Protein AF-A0A7S1FB29-F1 (afdb_monomer)

Structure (mmCIF, N/CA/C/O backbone):
data_AF-A0A7S1FB29-F1
#
_entry.id   AF-A0A7S1FB29-F1
#
loop_
_atom_site.group_PDB
_atom_site.id
_atom_site.type_symbol
_atom_site.label_atom_id
_atom_site.label_alt_id
_atom_site.label_comp_id
_atom_site.label_asym_id
_atom_site.label_entity_id
_atom_site.label_seq_id
_atom_site.pdbx_PDB_ins_code
_atom_site.Cartn_x
_atom_site.Cartn_y
_atom_site.Cartn_z
_atom_site.occupancy
_atom_site.B_iso_or_equiv
_atom_site.auth_seq_id
_atom_site.auth_comp_id
_atom_site.auth_asym_id
_atom_site.auth_atom_id
_atom_site.pdbx_PDB_model_num
ATOM 1 N N . ILE A 1 1 ? -10.143 9.938 14.416 1.00 52.97 1 ILE A N 1
ATOM 2 C CA . ILE A 1 1 ? -10.461 9.360 13.088 1.00 52.97 1 ILE A CA 1
ATOM 3 C C . ILE A 1 1 ? -10.469 10.550 12.141 1.00 52.97 1 ILE A C 1
ATOM 5 O O . ILE A 1 1 ? -10.962 11.589 12.563 1.00 52.97 1 ILE A O 1
ATOM 9 N N . PHE A 1 2 ? -9.766 10.470 11.010 1.00 60.12 2 PHE A N 1
ATOM 10 C CA . PHE A 1 2 ? -9.472 11.622 10.148 1.00 60.12 2 PHE A CA 1
ATOM 11 C C . PHE A 1 2 ? -10.753 12.400 9.805 1.00 60.12 2 PHE A C 1
ATOM 13 O O . PHE A 1 2 ? -11.742 11.794 9.406 1.00 60.12 2 PHE A O 1
ATOM 20 N N . SER A 1 3 ? -10.748 13.719 10.012 1.00 68.19 3 SER A N 1
ATOM 21 C CA . SER A 1 3 ? -11.855 14.599 9.626 1.00 68.19 3 SER A CA 1
ATOM 22 C C . SER A 1 3 ? -11.519 15.181 8.260 1.00 68.19 3 SER A C 1
ATOM 24 O O . SER A 1 3 ? -10.719 16.111 8.173 1.00 68.19 3 SER A O 1
ATOM 26 N N . ILE A 1 4 ? -12.048 14.570 7.202 1.00 69.19 4 ILE A N 1
ATOM 27 C CA . ILE A 1 4 ? -11.841 15.010 5.819 1.00 69.19 4 ILE A CA 1
ATOM 28 C C . ILE A 1 4 ? -12.989 15.949 5.456 1.00 69.19 4 ILE A C 1
ATOM 30 O O . ILE A 1 4 ? -14.158 15.613 5.660 1.00 69.19 4 ILE A O 1
ATOM 34 N N . LYS A 1 5 ? -12.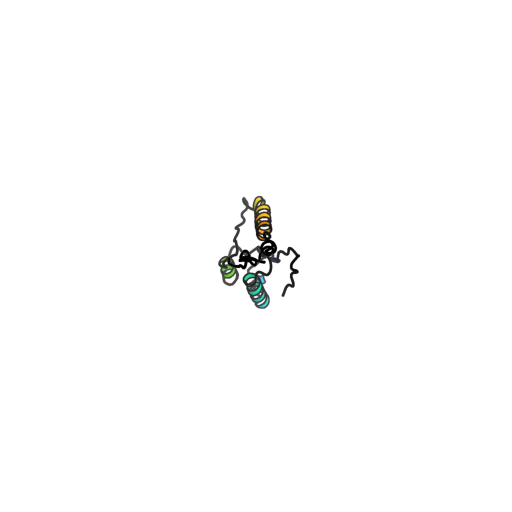663 17.146 4.963 1.00 75.38 5 LYS A N 1
ATOM 35 C CA . LYS A 1 5 ? -13.676 18.113 4.530 1.00 75.38 5 LYS A CA 1
ATOM 36 C C . LYS A 1 5 ? -14.271 17.696 3.177 1.00 75.38 5 LYS A C 1
ATOM 38 O O . LYS A 1 5 ? -13.555 17.105 2.374 1.00 75.38 5 LYS A O 1
ATOM 43 N N . PRO A 1 6 ? -15.535 18.054 2.881 1.00 63.88 6 PRO A N 1
ATOM 44 C CA . PRO A 1 6 ? -16.209 17.641 1.644 1.00 63.88 6 PRO A CA 1
ATOM 45 C C . PRO A 1 6 ? -15.495 18.085 0.361 1.00 63.88 6 PRO A C 1
ATOM 47 O O . PRO A 1 6 ? -15.539 17.377 -0.639 1.00 63.88 6 PRO A O 1
ATOM 50 N N . ASP A 1 7 ? -14.828 19.240 0.402 1.00 70.06 7 ASP A N 1
ATOM 51 C CA . ASP A 1 7 ? -14.163 19.842 -0.760 1.00 70.06 7 ASP A CA 1
ATOM 52 C C . ASP A 1 7 ? -12.659 19.522 -0.831 1.00 70.06 7 ASP A C 1
ATOM 54 O O . ASP A 1 7 ? -11.948 20.024 -1.704 1.00 70.06 7 ASP A O 1
ATOM 58 N N . GLU A 1 8 ? -12.142 18.712 0.097 1.00 77.75 8 GLU A N 1
ATOM 59 C CA . GLU A 1 8 ? -10.718 18.405 0.183 1.00 77.75 8 GLU A CA 1
ATOM 60 C C . GLU A 1 8 ? -10.407 17.080 -0.516 1.00 77.75 8 GLU A C 1
ATOM 62 O O . GLU A 1 8 ? -10.895 16.015 -0.138 1.00 77.75 8 GLU A O 1
ATOM 67 N N . ARG A 1 9 ? -9.554 17.136 -1.544 1.00 84.94 9 ARG A N 1
ATOM 68 C CA . ARG A 1 9 ? -9.026 15.932 -2.190 1.00 84.94 9 ARG A CA 1
ATOM 69 C C . ARG A 1 9 ? -7.878 15.387 -1.351 1.00 84.94 9 ARG A C 1
ATOM 71 O O . ARG A 1 9 ? -6.750 15.860 -1.450 1.00 84.94 9 ARG A O 1
ATOM 78 N N . VAL A 1 10 ? -8.186 14.402 -0.517 1.00 88.56 10 VAL A N 1
ATOM 79 C CA . VAL A 1 10 ? -7.217 13.731 0.356 1.00 88.56 10 VAL A CA 1
ATOM 80 C C . VAL A 1 10 ? -6.921 12.332 -0.184 1.00 88.56 10 VAL A C 1
ATOM 82 O O . VAL A 1 10 ? -7.825 11.637 -0.642 1.00 88.56 10 VAL A O 1
ATOM 85 N N . VAL A 1 11 ? -5.657 11.911 -0.102 1.00 90.19 11 VAL A N 1
ATOM 86 C CA . VAL A 1 11 ? -5.235 10.509 -0.249 1.00 90.19 11 VAL A CA 1
ATOM 87 C C . VAL A 1 11 ? -4.602 10.074 1.064 1.00 90.19 11 VAL A C 1
ATOM 89 O O . VAL A 1 11 ? -3.751 10.778 1.610 1.00 90.19 11 VAL A O 1
ATOM 92 N N . CYS A 1 12 ? -4.993 8.912 1.576 1.00 90.75 12 CYS A N 1
ATOM 93 C CA . CYS A 1 12 ? -4.298 8.290 2.694 1.00 90.75 12 CYS A CA 1
ATOM 94 C C . CYS A 1 12 ? -3.098 7.501 2.162 1.00 90.75 12 CYS A C 1
ATOM 96 O O . CYS A 1 12 ? -3.287 6.503 1.470 1.00 90.75 12 CYS A O 1
ATOM 98 N N . ILE A 1 13 ? -1.881 7.936 2.498 1.00 91.62 13 ILE A N 1
ATOM 99 C CA . ILE A 1 13 ? -0.643 7.232 2.143 1.00 91.62 13 ILE A CA 1
ATOM 100 C C . ILE A 1 13 ? -0.161 6.424 3.343 1.00 91.62 13 ILE A C 1
ATOM 102 O O . ILE A 1 13 ? -0.038 6.951 4.450 1.00 91.62 13 ILE A O 1
ATOM 106 N N . LEU A 1 14 ? 0.106 5.145 3.110 1.00 89.81 14 LEU A N 1
ATOM 107 C CA . LEU A 1 14 ? 0.627 4.210 4.098 1.00 89.81 14 LEU A CA 1
ATOM 108 C C . LEU A 1 14 ? 1.872 3.562 3.502 1.00 89.81 14 LEU A C 1
ATOM 110 O O . LEU A 1 14 ? 1.766 2.660 2.672 1.00 89.81 14 LEU A O 1
ATOM 114 N N . ASP A 1 15 ? 3.040 4.057 3.893 1.00 87.81 15 ASP A N 1
ATOM 115 C CA . ASP A 1 15 ? 4.292 3.443 3.473 1.00 87.81 15 ASP A CA 1
ATOM 116 C C . ASP A 1 15 ? 4.575 2.238 4.380 1.00 87.81 15 ASP A C 1
ATOM 118 O O . ASP A 1 15 ? 4.951 2.379 5.541 1.00 87.81 15 ASP A O 1
ATOM 122 N N . GLU A 1 16 ? 4.304 1.073 3.808 1.00 86.25 16 GLU A N 1
ATOM 123 C CA . GLU A 1 16 ? 4.547 -0.292 4.250 1.00 86.25 16 GLU A CA 1
ATOM 124 C C . GLU A 1 16 ? 3.542 -0.887 5.255 1.00 86.25 16 GLU A C 1
ATOM 126 O O . GLU A 1 16 ? 3.405 -0.500 6.415 1.00 86.25 16 GLU A O 1
ATOM 131 N N . ILE A 1 17 ? 2.855 -1.935 4.794 1.00 85.38 17 ILE A N 1
ATOM 132 C CA . ILE A 1 17 ? 2.181 -2.945 5.611 1.00 85.38 17 ILE A CA 1
ATOM 133 C C . ILE A 1 17 ? 3.100 -4.168 5.633 1.00 85.38 17 ILE A C 1
ATOM 135 O O . ILE A 1 17 ? 2.924 -5.132 4.880 1.00 85.38 17 ILE A O 1
ATOM 139 N N . GLY A 1 18 ? 4.115 -4.096 6.485 1.00 81.94 18 GLY A N 1
ATOM 140 C CA . GLY A 1 18 ? 5.173 -5.083 6.595 1.00 81.94 18 GLY A CA 1
ATOM 141 C C . GLY A 1 18 ? 5.097 -5.867 7.896 1.00 81.94 18 GLY A C 1
ATOM 142 O O . GLY A 1 18 ? 4.300 -5.605 8.795 1.00 81.94 18 GLY A O 1
ATOM 143 N N . LYS A 1 19 ? 5.948 -6.889 8.016 1.00 72.69 19 LYS A N 1
ATOM 144 C CA . LYS A 1 19 ? 5.998 -7.766 9.198 1.00 72.69 19 LYS A CA 1
ATOM 145 C C . LYS A 1 19 ? 6.289 -6.990 10.491 1.00 72.69 19 LYS A C 1
ATOM 147 O O . LYS A 1 19 ? 5.896 -7.451 11.560 1.00 72.69 19 LYS A O 1
ATOM 152 N N . MET A 1 20 ? 6.982 -5.854 10.401 1.00 63.59 20 MET A N 1
ATOM 153 C CA . MET A 1 20 ? 7.445 -5.097 11.565 1.00 63.59 20 MET A CA 1
ATOM 154 C C . MET A 1 20 ? 6.344 -4.232 12.184 1.00 63.59 20 MET A C 1
ATOM 156 O O . MET A 1 20 ? 6.262 -4.110 13.404 1.00 63.59 20 MET A O 1
ATOM 160 N N . GLU A 1 21 ? 5.427 -3.716 11.377 1.00 64.44 21 GLU A N 1
ATOM 161 C CA . GLU A 1 21 ? 4.300 -2.911 11.841 1.00 64.44 21 GLU A CA 1
ATOM 162 C C . GLU A 1 21 ? 3.214 -3.795 12.490 1.00 64.44 21 GLU A C 1
ATOM 164 O O . GLU A 1 21 ? 2.450 -3.341 13.348 1.00 64.44 21 GLU A O 1
ATOM 169 N N . LEU A 1 22 ? 3.187 -5.096 12.158 1.00 70.62 22 LEU A N 1
ATOM 170 C CA . LEU A 1 22 ? 2.239 -6.070 12.720 1.00 70.62 22 LEU A CA 1
ATOM 171 C C . LEU A 1 22 ? 2.502 -6.456 14.179 1.00 70.62 22 LEU A C 1
ATOM 173 O O . LEU A 1 22 ? 1.631 -7.074 14.793 1.00 70.62 22 LEU A O 1
ATOM 177 N N . PHE A 1 23 ? 3.651 -6.095 14.758 1.00 75.88 23 PHE A N 1
ATOM 178 C CA . PHE A 1 23 ? 3.909 -6.323 16.186 1.00 75.88 23 PHE A CA 1
ATOM 179 C C . PHE A 1 23 ? 3.087 -5.392 17.092 1.00 75.88 23 PHE A C 1
ATOM 181 O O . PHE A 1 23 ? 2.980 -5.632 18.294 1.00 75.88 23 PHE A O 1
ATOM 188 N N . SER A 1 24 ? 2.455 -4.358 16.527 1.00 86.69 24 SER A N 1
ATOM 189 C CA . SER A 1 24 ? 1.535 -3.477 17.243 1.00 86.69 24 SER A CA 1
ATOM 190 C C . SER A 1 24 ? 0.079 -3.845 16.955 1.00 86.69 24 SER A C 1
ATOM 192 O O . SER A 1 24 ? -0.484 -3.493 15.918 1.00 86.69 24 SER A O 1
ATOM 194 N N . HIS A 1 25 ? -0.588 -4.492 17.915 1.00 86.94 25 HIS A N 1
ATOM 195 C CA . HIS A 1 25 ? -2.025 -4.787 17.816 1.00 86.94 25 HIS A CA 1
ATOM 196 C C . HIS A 1 25 ? -2.878 -3.529 17.593 1.00 86.94 25 HIS A C 1
ATOM 198 O O . HIS A 1 25 ? -3.867 -3.568 16.859 1.00 86.94 25 HIS A O 1
ATOM 204 N N . ALA A 1 26 ? -2.485 -2.402 18.194 1.00 88.25 26 ALA A N 1
ATOM 205 C CA . ALA A 1 26 ? -3.171 -1.128 18.015 1.00 88.25 26 ALA A CA 1
ATOM 206 C C . ALA A 1 26 ? -3.061 -0.618 16.568 1.00 88.25 26 ALA A C 1
ATOM 208 O O . ALA A 1 26 ? -4.058 -0.156 16.010 1.00 88.25 26 ALA A O 1
ATOM 209 N N . PHE A 1 27 ? -1.881 -0.749 15.950 1.00 87.44 27 PHE A N 1
ATOM 210 C CA . PHE A 1 27 ? -1.676 -0.410 14.542 1.00 87.44 27 PHE A CA 1
ATOM 211 C C . PHE A 1 27 ? -2.547 -1.284 13.638 1.00 87.44 27 PHE A C 1
ATOM 213 O O . PHE A 1 27 ? -3.313 -0.762 12.833 1.00 87.44 27 PHE A O 1
ATOM 220 N N . VAL A 1 28 ? -2.514 -2.606 13.830 1.00 89.12 28 VAL A N 1
ATOM 221 C CA . VAL A 1 28 ? -3.294 -3.541 13.006 1.00 89.12 28 VAL A CA 1
ATOM 222 C C . VAL A 1 28 ? -4.797 -3.248 13.087 1.00 89.12 28 VAL A C 1
ATOM 224 O O . VAL A 1 28 ? -5.477 -3.221 12.062 1.00 89.12 28 VAL A O 1
ATOM 227 N N . ASN A 1 29 ? -5.329 -2.976 14.282 1.00 90.56 29 ASN A N 1
ATOM 228 C CA . ASN A 1 29 ? -6.748 -2.645 14.446 1.00 90.56 29 ASN A CA 1
ATOM 229 C C . ASN A 1 29 ? -7.121 -1.333 13.739 1.00 90.56 29 ASN A C 1
ATOM 231 O O . ASN A 1 29 ? -8.103 -1.297 13.000 1.00 90.56 29 ASN A O 1
ATOM 235 N N . LYS A 1 30 ? -6.297 -0.289 13.882 1.00 90.19 30 LYS A N 1
ATOM 236 C CA . LYS A 1 30 ? -6.466 0.989 13.171 1.00 90.19 30 LYS A CA 1
ATOM 237 C C . LYS A 1 30 ? -6.430 0.822 11.654 1.00 90.19 30 LYS A C 1
ATOM 239 O O . LYS A 1 30 ? -7.252 1.408 10.956 1.00 90.19 30 LYS A O 1
ATOM 244 N N . MET A 1 31 ? -5.507 0.011 11.146 1.00 90.00 31 MET A N 1
ATOM 245 C CA . MET A 1 31 ? -5.381 -0.265 9.716 1.00 90.00 31 MET A CA 1
ATOM 246 C C . MET A 1 31 ? -6.590 -1.029 9.181 1.00 90.00 31 MET A C 1
ATOM 248 O O . MET A 1 31 ? -7.110 -0.677 8.127 1.00 90.00 31 MET A O 1
ATOM 252 N N . ARG A 1 32 ? -7.104 -2.016 9.928 1.00 90.88 32 ARG A N 1
ATOM 253 C CA . ARG A 1 32 ? -8.361 -2.698 9.578 1.00 90.88 32 ARG A CA 1
ATOM 254 C C . ARG A 1 32 ? -9.532 -1.731 9.495 1.00 90.88 32 ARG A C 1
ATOM 256 O O . ARG A 1 32 ? -10.311 -1.812 8.551 1.00 90.88 32 ARG A O 1
ATOM 263 N N . GLU A 1 33 ? -9.673 -0.834 10.466 1.00 91.25 33 GLU A N 1
ATOM 264 C CA . GLU A 1 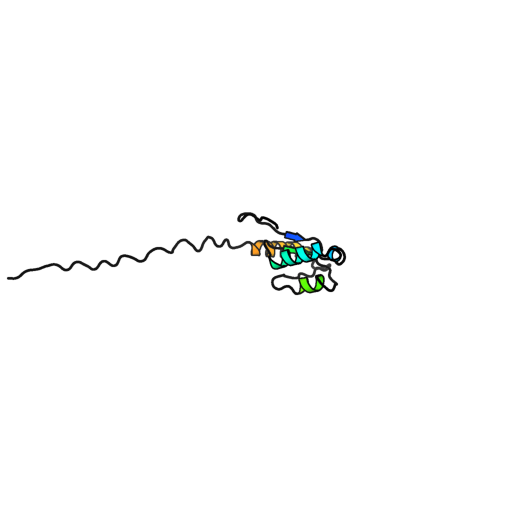33 ? -10.729 0.183 10.449 1.00 91.25 33 GLU A CA 1
ATOM 265 C C . GLU A 1 33 ? -10.587 1.118 9.243 1.00 91.25 33 GLU A C 1
ATOM 267 O O . GLU A 1 33 ? -11.572 1.372 8.549 1.00 91.25 33 GLU A O 1
ATOM 272 N N . LEU A 1 34 ? -9.371 1.583 8.947 1.00 90.25 34 LEU A N 1
ATOM 273 C CA . LEU A 1 34 ? -9.091 2.465 7.812 1.00 90.25 34 LEU A CA 1
ATOM 274 C C . LEU A 1 34 ? -9.393 1.787 6.466 1.00 90.25 34 LEU A C 1
ATOM 276 O O . LEU A 1 34 ? -10.142 2.337 5.662 1.00 90.25 34 LEU A O 1
ATOM 280 N N . LEU A 1 35 ? -8.878 0.572 6.246 1.00 90.50 35 LEU A N 1
ATOM 281 C CA . LEU A 1 35 ? -9.070 -0.186 5.003 1.00 90.50 35 LEU A CA 1
ATOM 282 C C . LEU A 1 35 ? -10.529 -0.602 4.771 1.00 90.50 35 LEU A C 1
ATOM 284 O O . LEU A 1 35 ? -10.936 -0.781 3.622 1.00 90.50 35 LEU A O 1
ATOM 288 N N . LYS A 1 36 ? -11.317 -0.758 5.845 1.00 89.94 36 LYS A N 1
ATOM 289 C CA . LYS A 1 36 ? -12.760 -1.037 5.768 1.00 89.94 36 LYS A CA 1
ATOM 290 C C . LYS A 1 36 ? -13.591 0.220 5.532 1.00 89.94 36 LYS A C 1
ATOM 292 O O . LYS A 1 36 ? -14.502 0.187 4.717 1.00 89.94 36 LYS A O 1
ATOM 297 N N . SER A 1 37 ? -13.307 1.301 6.259 1.00 89.62 37 SER A N 1
ATOM 298 C CA . SER A 1 37 ? -14.108 2.532 6.199 1.00 89.62 37 SER A CA 1
ATOM 299 C C . SER A 1 37 ? -13.823 3.385 4.966 1.00 89.62 37 SER A C 1
ATOM 301 O O . SER A 1 37 ? -14.722 4.097 4.533 1.00 89.62 37 SER A O 1
ATOM 303 N N . ARG A 1 38 ? -12.604 3.307 4.404 1.00 87.56 38 ARG A N 1
ATOM 304 C CA . ARG A 1 38 ? -12.169 4.001 3.173 1.00 87.56 38 ARG A CA 1
ATOM 305 C C . ARG A 1 38 ? -12.677 5.448 3.096 1.00 87.56 38 ARG A C 1
ATOM 307 O O . ARG A 1 38 ? -13.358 5.810 2.140 1.00 87.56 38 ARG A O 1
ATOM 314 N N . PRO A 1 39 ? -12.365 6.291 4.099 1.00 86.25 39 PRO A N 1
ATOM 315 C CA . PRO A 1 39 ? -12.885 7.657 4.157 1.00 86.25 39 PRO A CA 1
ATOM 316 C C . PRO A 1 39 ? -12.297 8.566 3.058 1.00 86.25 39 PRO A C 1
ATOM 318 O O . PRO A 1 39 ? -12.814 9.650 2.814 1.00 86.25 39 PRO A O 1
ATOM 321 N N . ALA A 1 40 ? -11.221 8.117 2.407 1.00 88.00 40 ALA A N 1
ATOM 322 C CA . ALA A 1 40 ? -10.596 8.665 1.210 1.00 88.00 40 ALA A CA 1
ATOM 323 C C . ALA A 1 40 ? -9.928 7.512 0.433 1.00 88.00 40 ALA A C 1
ATOM 325 O O . ALA A 1 40 ? -9.747 6.430 1.009 1.00 88.00 40 ALA A O 1
ATOM 326 N N . PRO A 1 41 ? -9.518 7.720 -0.833 1.00 90.62 41 PRO A N 1
ATOM 327 C CA . PRO A 1 41 ? -8.644 6.785 -1.533 1.00 90.62 41 PRO A CA 1
ATOM 328 C C . PRO A 1 41 ? -7.381 6.476 -0.724 1.00 90.62 41 PRO A C 1
ATOM 330 O O . PRO A 1 41 ? -6.785 7.362 -0.104 1.00 90.62 41 PRO A O 1
ATOM 333 N N . ILE A 1 42 ? -6.984 5.205 -0.727 1.00 91.88 42 ILE A N 1
ATOM 334 C CA . ILE A 1 42 ? -5.843 4.699 0.036 1.00 91.88 42 ILE A CA 1
ATOM 335 C C . ILE A 1 42 ? -4.781 4.230 -0.950 1.00 91.88 42 ILE A C 1
ATOM 337 O O . ILE A 1 42 ? -5.063 3.397 -1.809 1.00 91.88 42 ILE A O 1
ATOM 341 N N . LEU A 1 43 ? -3.560 4.729 -0.785 1.00 94.25 43 LEU A N 1
ATOM 342 C CA . LEU A 1 43 ? -2.367 4.205 -1.434 1.00 94.25 43 LEU A CA 1
ATOM 343 C C . LEU A 1 43 ? -1.476 3.589 -0.357 1.00 94.25 43 LEU A C 1
ATOM 345 O O . LEU A 1 43 ? -1.087 4.269 0.593 1.00 94.25 43 LEU A O 1
ATOM 349 N N . CYS A 1 44 ? -1.159 2.305 -0.495 1.00 93.94 44 CYS A N 1
ATOM 350 C CA . CYS A 1 44 ? -0.299 1.617 0.456 1.00 93.94 44 CYS A CA 1
ATOM 351 C C . CYS A 1 44 ? 0.678 0.669 -0.229 1.00 93.94 44 CYS A C 1
ATOM 353 O O . CYS A 1 44 ? 0.330 0.032 -1.223 1.00 93.94 44 CYS A O 1
ATOM 355 N N . THR A 1 45 ? 1.880 0.558 0.329 1.00 94.12 45 THR A N 1
ATOM 356 C CA . THR A 1 45 ? 2.821 -0.523 0.021 1.00 94.12 45 THR A CA 1
ATOM 357 C C . THR A 1 45 ? 2.589 -1.673 0.998 1.00 94.12 45 THR A C 1
ATOM 359 O O . THR A 1 45 ? 2.148 -1.483 2.132 1.00 94.12 45 THR A O 1
ATOM 362 N N . ILE A 1 46 ? 2.785 -2.903 0.536 1.00 93.88 46 ILE A N 1
ATOM 363 C CA . ILE A 1 46 ? 2.543 -4.108 1.327 1.00 93.88 46 ILE A CA 1
ATOM 364 C C . ILE A 1 46 ? 3.606 -5.142 1.004 1.00 93.88 46 ILE A C 1
ATOM 366 O O . ILE A 1 46 ? 3.916 -5.377 -0.167 1.00 93.88 46 ILE A O 1
ATOM 370 N N . ALA A 1 47 ? 4.114 -5.812 2.037 1.00 92.56 47 ALA A N 1
ATOM 371 C CA . ALA A 1 47 ? 5.129 -6.836 1.866 1.00 92.56 47 ALA A CA 1
ATOM 372 C C . ALA A 1 47 ? 4.701 -7.893 0.832 1.00 92.56 47 ALA A C 1
ATOM 374 O O . ALA A 1 47 ? 3.578 -8.419 0.852 1.00 92.56 47 ALA A O 1
ATOM 375 N N . LEU A 1 48 ? 5.626 -8.260 -0.060 1.00 90.88 48 LEU A N 1
ATOM 376 C CA . LEU A 1 48 ? 5.389 -9.280 -1.087 1.00 90.88 48 LEU A CA 1
ATOM 377 C C . LEU A 1 48 ? 4.998 -10.629 -0.460 1.00 90.88 48 LEU A C 1
ATOM 379 O O . LEU A 1 48 ? 4.064 -11.287 -0.917 1.00 90.88 48 LEU A O 1
ATOM 383 N N . HIS A 1 49 ? 5.626 -10.982 0.660 1.00 88.81 49 HIS A N 1
ATOM 384 C CA . HIS A 1 49 ? 5.378 -12.222 1.389 1.00 88.81 49 HIS A CA 1
ATOM 385 C C . HIS A 1 49 ? 4.898 -11.939 2.813 1.00 88.81 49 HIS A C 1
ATOM 387 O O . HIS A 1 49 ? 5.388 -11.030 3.480 1.00 88.81 49 HIS A O 1
ATOM 393 N N . GLY A 1 50 ? 3.976 -12.763 3.312 1.00 86.62 50 GLY A N 1
ATOM 394 C CA . GLY A 1 50 ? 3.502 -12.682 4.691 1.00 86.62 50 GLY A CA 1
ATOM 395 C C . GLY A 1 50 ? 2.142 -13.341 4.895 1.00 86.62 50 GLY A C 1
ATOM 396 O O . GLY A 1 50 ? 1.328 -13.415 3.978 1.00 86.62 50 GLY A O 1
ATOM 397 N N . GLY A 1 51 ? 1.903 -13.831 6.111 1.00 88.06 51 GLY A N 1
ATOM 398 C CA . GLY A 1 51 ? 0.604 -14.344 6.553 1.00 88.06 51 GLY A CA 1
ATOM 399 C C . GLY A 1 51 ? -0.207 -13.296 7.321 1.00 88.06 51 GLY A C 1
ATOM 400 O O . GLY A 1 51 ? 0.116 -12.108 7.318 1.00 88.06 51 GLY A O 1
ATOM 401 N N . GLY A 1 52 ? -1.257 -13.742 8.016 1.00 89.69 52 GLY A N 1
ATOM 402 C CA . GLY A 1 52 ? -2.044 -12.884 8.908 1.00 89.69 52 GLY A CA 1
ATOM 403 C C . GLY A 1 52 ? -2.613 -11.657 8.192 1.00 89.69 52 GLY A C 1
ATOM 404 O O . GLY A 1 52 ? -3.250 -11.795 7.148 1.00 89.69 52 GLY A O 1
ATOM 405 N N . PHE A 1 53 ? -2.358 -10.466 8.744 1.00 90.00 53 PHE A N 1
ATOM 406 C CA . PHE A 1 53 ? -2.888 -9.206 8.216 1.00 90.00 53 PHE A CA 1
ATOM 407 C C . PHE A 1 53 ? -2.399 -8.884 6.795 1.00 90.00 53 PHE A C 1
ATOM 409 O O . PHE A 1 53 ? -3.167 -8.349 6.007 1.00 90.00 53 PHE A O 1
ATOM 416 N N . ILE A 1 54 ? -1.170 -9.265 6.422 1.00 91.81 54 ILE A N 1
ATOM 417 C CA . ILE A 1 54 ? -0.667 -9.059 5.051 1.00 91.81 54 ILE A CA 1
ATOM 418 C C . ILE A 1 54 ? -1.539 -9.832 4.053 1.00 91.81 54 ILE A C 1
ATOM 420 O O . ILE A 1 54 ? -2.038 -9.278 3.076 1.00 91.81 54 ILE A O 1
ATOM 424 N N . ALA A 1 55 ? -1.771 -11.116 4.328 1.00 91.94 55 ALA A N 1
ATOM 425 C CA . ALA A 1 55 ? -2.585 -11.963 3.466 1.00 91.94 55 ALA A CA 1
ATOM 426 C C . ALA A 1 55 ? -4.073 -11.558 3.489 1.00 91.94 55 ALA A C 1
ATOM 428 O O . ALA A 1 55 ? -4.758 -11.700 2.482 1.00 91.94 55 ALA A O 1
ATOM 429 N N . GLU A 1 56 ? -4.573 -11.067 4.627 1.00 91.75 56 GLU A N 1
ATOM 430 C CA . GLU A 1 56 ? -5.923 -10.501 4.765 1.00 91.75 56 GLU A CA 1
ATOM 431 C C . GLU A 1 56 ? -6.110 -9.275 3.866 1.00 91.75 56 GLU A C 1
ATOM 433 O O . GLU A 1 56 ? -7.047 -9.250 3.073 1.00 91.75 56 GLU A O 1
ATOM 438 N N . THR A 1 57 ? -5.194 -8.305 3.927 1.00 91.81 57 THR A N 1
ATOM 439 C CA . THR A 1 57 ? -5.262 -7.068 3.137 1.00 91.81 57 THR A CA 1
ATOM 440 C C . THR A 1 57 ? -5.235 -7.344 1.635 1.00 91.81 57 THR A C 1
ATOM 442 O O . THR A 1 57 ? -6.036 -6.772 0.904 1.00 91.81 57 THR A O 1
ATOM 445 N N . LYS A 1 58 ? -4.397 -8.280 1.166 1.00 92.38 58 LYS A N 1
ATOM 446 C CA . LYS A 1 58 ? -4.333 -8.661 -0.261 1.00 92.38 58 LYS A CA 1
ATOM 447 C C . LYS A 1 58 ? -5.616 -9.298 -0.803 1.00 92.38 58 LYS A C 1
ATOM 449 O O . LYS A 1 58 ? -5.797 -9.340 -2.012 1.00 92.38 58 LYS A O 1
ATOM 454 N N . ARG A 1 59 ? -6.481 -9.826 0.069 1.00 92.56 59 ARG A N 1
ATOM 455 C CA . ARG A 1 59 ? -7.768 -10.439 -0.304 1.00 92.56 59 ARG A CA 1
ATOM 456 C C . ARG A 1 59 ? -8.957 -9.505 -0.092 1.00 92.56 59 ARG A C 1
ATOM 458 O O . ARG A 1 59 ? -10.092 -9.945 -0.238 1.00 92.56 59 ARG A O 1
ATOM 465 N N . LEU A 1 60 ? -8.725 -8.265 0.332 1.00 91.06 60 LEU A N 1
ATOM 466 C CA . LEU A 1 60 ? -9.808 -7.348 0.647 1.00 91.06 60 LEU A CA 1
ATOM 467 C C . LEU A 1 60 ? -10.451 -6.820 -0.642 1.00 91.06 60 LEU A C 1
ATOM 469 O O . LEU A 1 60 ? -9.792 -6.160 -1.443 1.00 91.06 60 LEU A O 1
ATOM 473 N N . ASP A 1 61 ? -11.752 -7.055 -0.802 1.00 90.38 61 ASP A N 1
ATOM 474 C CA . ASP A 1 61 ? -12.502 -6.606 -1.977 1.00 90.38 61 ASP A CA 1
ATOM 475 C C . ASP A 1 61 ? -12.477 -5.083 -2.133 1.00 90.38 61 ASP A C 1
ATOM 477 O O . ASP A 1 61 ? -12.677 -4.336 -1.170 1.00 90.38 61 ASP A O 1
ATOM 481 N N . GLY A 1 62 ? -12.293 -4.603 -3.362 1.00 87.69 62 GLY A N 1
ATOM 482 C CA . GLY A 1 62 ? -12.238 -3.172 -3.673 1.00 87.69 62 GLY A CA 1
ATOM 483 C C . GLY A 1 62 ? -10.888 -2.512 -3.384 1.00 87.69 62 GLY A C 1
ATOM 484 O O . GLY A 1 62 ? -10.813 -1.286 -3.400 1.00 87.69 62 GLY A O 1
ATO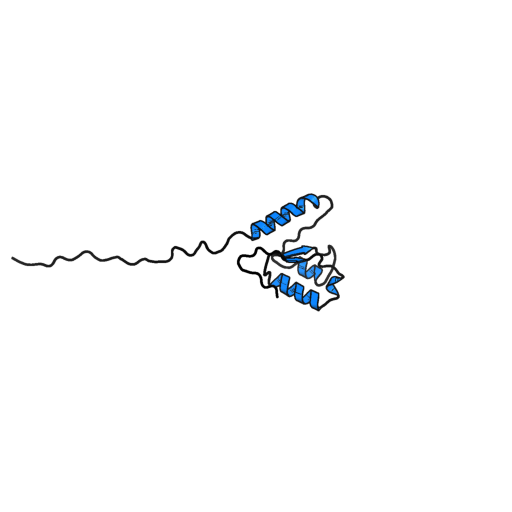M 485 N N . LEU A 1 63 ? -9.841 -3.298 -3.112 1.00 89.12 63 LEU A N 1
ATOM 486 C CA . LEU A 1 63 ? -8.458 -2.865 -3.291 1.00 89.12 63 LEU A CA 1
ATOM 487 C C . LEU A 1 63 ? -7.924 -3.402 -4.618 1.00 89.12 63 LEU A C 1
ATOM 489 O O . LEU A 1 63 ? -8.197 -4.539 -4.998 1.00 89.12 63 LEU A O 1
ATOM 493 N N . GLU A 1 64 ? -7.126 -2.587 -5.292 1.00 92.31 64 GLU A N 1
ATOM 494 C CA . GLU A 1 64 ? -6.362 -3.003 -6.461 1.00 92.31 64 GLU A CA 1
ATOM 495 C C . GLU A 1 64 ? -4.933 -3.314 -6.019 1.00 92.31 64 GLU A C 1
ATOM 497 O O . GLU A 1 64 ? -4.271 -2.481 -5.399 1.00 92.31 64 GLU A O 1
ATOM 502 N N . LEU A 1 65 ? -4.464 -4.529 -6.310 1.00 93.19 65 LEU A N 1
ATOM 503 C CA . LEU A 1 65 ? -3.095 -4.939 -6.018 1.00 93.19 65 LEU A CA 1
ATOM 504 C C . LEU A 1 65 ? -2.246 -4.785 -7.279 1.00 93.19 65 LEU A C 1
ATOM 506 O O . LEU A 1 65 ? -2.519 -5.423 -8.293 1.00 93.19 65 LEU A O 1
ATOM 510 N N . ILE A 1 66 ? -1.213 -3.952 -7.191 1.00 93.00 66 ILE A N 1
ATOM 511 C CA . ILE A 1 66 ? -0.249 -3.723 -8.267 1.00 93.00 66 ILE A CA 1
ATOM 512 C C . ILE A 1 66 ? 1.088 -4.304 -7.813 1.00 93.00 66 ILE A C 1
ATOM 514 O O . ILE A 1 66 ? 1.656 -3.860 -6.816 1.00 93.00 66 ILE A O 1
ATOM 518 N N . GLU A 1 67 ? 1.576 -5.316 -8.525 1.00 92.88 67 GLU A N 1
ATOM 519 C CA . GLU A 1 67 ? 2.911 -5.867 -8.298 1.00 92.88 67 GLU A CA 1
ATOM 520 C C . GLU A 1 67 ? 3.939 -5.070 -9.108 1.00 92.88 67 GLU A C 1
ATOM 522 O O . GLU A 1 67 ? 3.753 -4.822 -10.300 1.00 92.88 67 GLU A O 1
ATOM 527 N N . ILE A 1 68 ? 5.007 -4.631 -8.440 1.00 91.88 68 ILE A N 1
ATOM 528 C CA . ILE A 1 68 ? 6.063 -3.813 -9.037 1.00 91.88 68 ILE A CA 1
ATOM 529 C C . ILE A 1 68 ? 7.329 -4.655 -9.140 1.00 91.88 68 ILE A C 1
ATOM 531 O O . ILE A 1 68 ? 7.808 -5.191 -8.140 1.00 91.88 68 ILE A O 1
ATOM 535 N N . ASP A 1 69 ? 7.896 -4.716 -10.338 1.00 92.38 69 ASP A N 1
ATOM 536 C CA . ASP A 1 69 ? 9.193 -5.318 -10.610 1.00 92.38 69 ASP A CA 1
ATOM 537 C C . ASP A 1 69 ? 10.133 -4.291 -11.260 1.00 92.38 69 ASP A C 1
ATOM 539 O O . ASP A 1 69 ? 9.810 -3.109 -11.413 1.00 92.38 69 ASP A O 1
ATOM 543 N N . THR A 1 70 ? 11.338 -4.722 -11.629 1.00 93.50 70 THR A N 1
ATOM 544 C CA . THR A 1 70 ? 12.352 -3.837 -12.219 1.00 93.50 70 THR A CA 1
ATOM 545 C C . THR A 1 70 ? 11.960 -3.267 -13.582 1.00 93.50 70 THR A C 1
ATOM 547 O O . THR A 1 70 ? 12.561 -2.291 -14.012 1.00 93.50 70 THR A O 1
ATOM 550 N N . THR A 1 71 ? 11.000 -3.879 -14.273 1.00 93.00 71 THR A N 1
ATOM 551 C CA . THR A 1 71 ? 10.534 -3.474 -15.603 1.00 93.00 71 THR A CA 1
ATOM 552 C C . THR A 1 71 ? 9.303 -2.571 -15.541 1.00 93.00 71 THR A C 1
ATOM 554 O O . THR A 1 71 ? 9.137 -1.718 -16.409 1.00 93.00 71 THR A O 1
ATOM 557 N N . SER A 1 72 ? 8.466 -2.711 -14.507 1.00 90.50 72 SER A N 1
ATOM 558 C CA . SER A 1 72 ? 7.259 -1.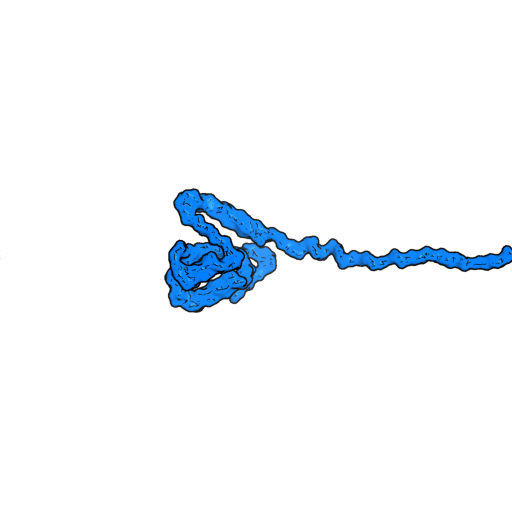895 -14.318 1.00 90.50 72 SER A CA 1
ATOM 559 C C . SER A 1 72 ? 7.475 -0.649 -13.455 1.00 90.50 72 SER A C 1
ATOM 561 O O . SER A 1 72 ? 6.693 0.298 -13.551 1.00 90.50 72 SER A O 1
ATOM 563 N N . ARG A 1 73 ? 8.550 -0.612 -12.650 1.00 91.75 73 ARG A N 1
ATOM 564 C CA . ARG A 1 73 ? 8.853 0.456 -11.678 1.00 91.75 73 ARG A CA 1
ATOM 565 C C . ARG A 1 73 ? 8.661 1.877 -12.204 1.00 91.75 73 ARG A C 1
ATOM 567 O O . ARG A 1 73 ? 8.112 2.704 -11.481 1.00 91.75 73 ARG A O 1
ATOM 574 N N . ASP A 1 74 ? 9.120 2.162 -13.417 1.00 93.62 74 ASP A N 1
ATOM 575 C CA . ASP A 1 74 ? 9.130 3.532 -13.940 1.00 93.62 74 ASP A CA 1
ATOM 576 C C . ASP A 1 74 ? 7.763 3.967 -14.496 1.00 93.62 74 ASP A C 1
ATOM 578 O O . ASP A 1 74 ? 7.477 5.159 -14.550 1.00 93.62 74 ASP A O 1
ATOM 582 N N . ALA A 1 75 ? 6.895 3.015 -14.857 1.00 91.12 75 ALA A N 1
ATOM 583 C CA . ALA A 1 75 ? 5.563 3.285 -15.406 1.00 91.12 75 ALA A CA 1
ATOM 584 C C . ALA A 1 75 ? 4.460 3.319 -14.330 1.00 91.12 75 ALA A C 1
ATOM 586 O O . ALA A 1 75 ? 3.472 4.040 -14.464 1.00 91.12 75 ALA A O 1
ATOM 587 N N . VAL A 1 76 ? 4.626 2.558 -13.243 1.00 94.06 76 VAL A N 1
ATOM 588 C CA . VAL A 1 76 ? 3.624 2.425 -12.170 1.00 94.06 76 VAL A CA 1
ATOM 589 C C . VAL A 1 76 ? 3.203 3.760 -11.530 1.00 94.06 76 VAL A C 1
ATOM 591 O O . VAL A 1 76 ? 2.009 3.922 -11.271 1.00 94.06 76 VAL A O 1
ATOM 594 N N . PRO A 1 77 ? 4.097 4.739 -11.279 1.00 93.75 77 PRO A N 1
ATOM 595 C CA . PRO A 1 77 ? 3.689 6.007 -10.679 1.00 93.75 77 PRO A CA 1
ATOM 596 C C . PRO A 1 77 ? 2.619 6.751 -11.488 1.00 93.75 77 PRO A C 1
ATOM 598 O O . PRO A 1 77 ? 1.673 7.281 -10.904 1.00 93.75 77 PRO A O 1
ATOM 601 N N . GLU A 1 78 ? 2.737 6.768 -12.818 1.00 93.38 78 GLU A N 1
ATOM 602 C CA . GLU A 1 78 ? 1.774 7.443 -13.693 1.00 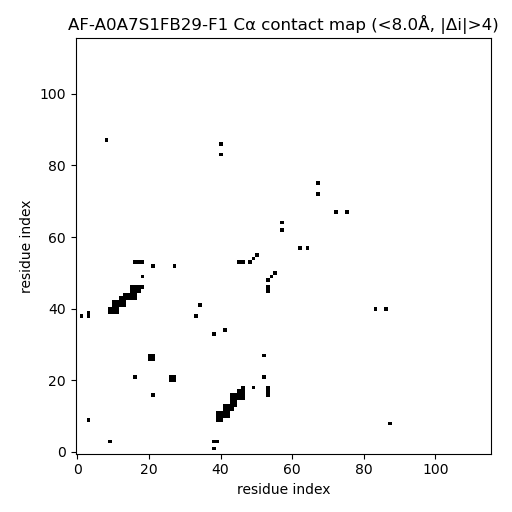93.38 78 GLU A CA 1
ATOM 603 C C . GLU A 1 78 ? 0.411 6.733 -13.677 1.00 93.38 78 GLU A C 1
ATOM 605 O O . GLU A 1 78 ? -0.626 7.385 -13.538 1.00 93.38 78 GLU A O 1
ATOM 610 N N . ASP A 1 79 ? 0.413 5.397 -13.704 1.00 93.06 79 ASP A N 1
ATOM 611 C CA . ASP A 1 79 ? -0.799 4.575 -13.602 1.00 93.06 79 ASP A CA 1
ATOM 612 C C . ASP A 1 79 ? -1.531 4.788 -12.261 1.00 93.06 79 ASP A C 1
ATOM 614 O O . ASP A 1 79 ? -2.744 5.009 -12.228 1.00 93.06 79 ASP A O 1
ATOM 618 N N . ILE A 1 80 ? -0.798 4.825 -11.141 1.00 93.56 80 ILE A N 1
ATOM 619 C CA . ILE A 1 80 ? -1.371 5.098 -9.811 1.00 93.56 80 ILE A CA 1
ATOM 620 C C . ILE A 1 80 ? -2.047 6.474 -9.775 1.00 93.56 80 ILE A C 1
ATOM 622 O O . ILE A 1 80 ? -3.174 6.600 -9.287 1.00 93.56 80 ILE A O 1
ATOM 626 N N . VAL A 1 81 ? -1.384 7.512 -10.295 1.00 92.19 81 VAL A N 1
ATOM 627 C CA . VAL A 1 81 ? -1.941 8.873 -10.329 1.00 92.19 81 VAL A CA 1
ATOM 628 C C . VAL A 1 81 ? -3.201 8.927 -11.191 1.00 92.19 81 VAL A C 1
ATOM 630 O O . VAL A 1 81 ? -4.187 9.551 -10.784 1.00 92.19 81 VAL A O 1
ATOM 633 N N . ALA A 1 82 ? -3.209 8.252 -12.342 1.00 91.50 82 ALA A N 1
ATOM 634 C CA . ALA A 1 82 ? -4.372 8.185 -13.219 1.00 91.50 82 ALA A CA 1
ATOM 635 C C . ALA A 1 82 ? -5.577 7.532 -12.520 1.00 91.50 82 ALA A C 1
ATOM 637 O O . ALA A 1 82 ? -6.672 8.099 -12.531 1.00 91.50 82 ALA A O 1
ATOM 638 N N . ARG A 1 83 ? -5.375 6.397 -11.837 1.00 90.75 83 ARG A N 1
ATOM 639 C CA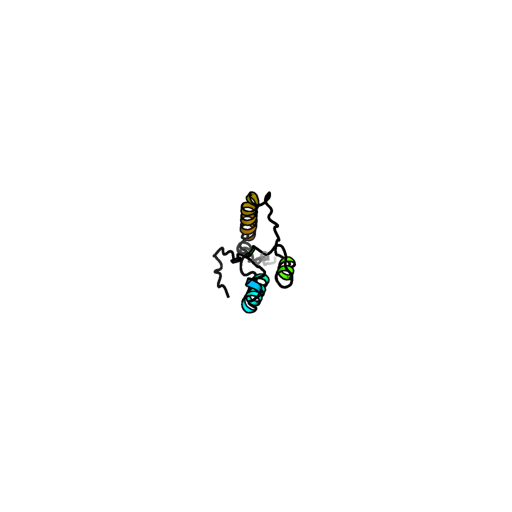 . ARG A 1 83 ? -6.425 5.684 -11.082 1.00 90.75 83 ARG A CA 1
ATOM 640 C C . ARG A 1 83 ? -6.971 6.503 -9.916 1.00 90.75 83 ARG A C 1
ATOM 642 O O . ARG A 1 83 ? -8.187 6.636 -9.769 1.00 90.75 83 ARG A O 1
ATOM 649 N N . LEU A 1 84 ? -6.088 7.110 -9.118 1.00 89.94 84 LEU A N 1
ATOM 650 C CA . LEU A 1 84 ? -6.491 7.983 -8.011 1.00 89.94 84 LEU A CA 1
ATOM 651 C C . LEU A 1 84 ? -7.293 9.186 -8.519 1.00 89.94 84 LEU A C 1
ATOM 653 O O . LEU A 1 84 ? -8.334 9.518 -7.955 1.00 89.94 84 LEU A O 1
ATOM 657 N N . THR A 1 85 ? -6.868 9.793 -9.626 1.00 88.31 85 THR A N 1
ATOM 658 C CA . THR A 1 85 ? -7.568 10.936 -10.225 1.00 88.31 85 THR A CA 1
ATOM 659 C C . THR A 1 85 ? -8.924 10.540 -10.811 1.00 88.31 85 THR A C 1
ATOM 661 O O . THR A 1 85 ? -9.903 11.266 -10.628 1.00 88.31 85 THR A O 1
ATOM 664 N N . ALA A 1 86 ? -9.016 9.379 -11.464 1.00 86.00 86 ALA A N 1
ATOM 665 C CA . ALA A 1 86 ? -10.275 8.844 -11.979 1.00 86.00 86 ALA A CA 1
ATOM 666 C C . ALA A 1 86 ? -11.283 8.568 -10.851 1.00 86.00 86 ALA A C 1
ATOM 668 O O . ALA A 1 86 ? -12.466 8.862 -11.005 1.00 86.00 86 ALA A O 1
ATOM 669 N N . SER A 1 87 ? -10.810 8.105 -9.686 1.00 79.56 87 SER A N 1
ATOM 670 C CA . SER A 1 87 ? -11.659 7.872 -8.507 1.00 79.56 87 SER A CA 1
ATOM 671 C C . SER A 1 87 ? -12.311 9.146 -7.940 1.00 79.56 87 SER A C 1
ATOM 673 O O . SER A 1 87 ? -13.270 9.064 -7.176 1.00 79.56 87 SER A O 1
ATOM 675 N N . TRP A 1 88 ? -11.821 10.329 -8.330 1.00 77.44 88 TRP A N 1
ATOM 676 C CA . TRP A 1 88 ? -12.314 11.633 -7.872 1.00 77.44 88 TRP A CA 1
ATOM 677 C C . TRP A 1 88 ? -13.399 12.271 -8.757 1.00 77.44 88 TRP A C 1
ATOM 679 O O . TRP A 1 88 ? -13.794 13.408 -8.496 1.00 77.44 88 TRP A O 1
ATOM 689 N N . SER A 1 89 ? -13.889 11.579 -9.787 1.00 58.03 89 SER A N 1
ATOM 690 C CA . SER A 1 89 ? -14.959 12.063 -10.680 1.00 58.03 89 SER A CA 1
ATOM 691 C C . SER A 1 89 ? -16.152 11.103 -10.548 1.00 58.03 89 SER A C 1
ATOM 693 O O . SER A 1 89 ? -15.980 9.912 -10.766 1.00 58.03 89 SER A O 1
ATOM 695 N N . GLU A 1 90 ? -17.366 11.468 -10.122 1.00 49.44 90 GLU A N 1
ATOM 696 C CA . GLU A 1 90 ? -18.139 12.717 -10.202 1.00 49.44 90 GLU A CA 1
ATOM 697 C C . GLU A 1 90 ? -18.562 13.272 -8.820 1.00 49.44 90 GLU A C 1
ATOM 699 O O . GLU A 1 90 ? -18.935 12.498 -7.933 1.00 49.44 90 GLU A O 1
ATOM 704 N N . PRO A 1 91 ? -18.670 14.604 -8.640 1.00 45.62 91 PRO A N 1
ATOM 705 C CA . PRO A 1 91 ? -19.522 15.155 -7.596 1.00 45.62 91 PRO A CA 1
ATOM 706 C C . PRO A 1 91 ? -20.994 14.827 -7.897 1.00 45.62 91 PRO A C 1
ATOM 708 O O . PRO A 1 91 ? -21.561 15.258 -8.901 1.00 45.62 91 PRO A O 1
ATOM 711 N N . ALA A 1 92 ? -21.651 14.130 -6.969 1.00 48.78 92 ALA A N 1
ATOM 712 C CA . ALA A 1 92 ? -23.078 13.795 -6.987 1.00 48.78 92 ALA A CA 1
ATOM 713 C C . ALA A 1 92 ? -24.041 15.013 -6.935 1.00 48.78 92 ALA A C 1
ATOM 715 O O . ALA A 1 92 ? -25.210 14.868 -6.582 1.00 48.78 92 ALA A O 1
ATOM 716 N N . SER A 1 93 ? -23.598 16.225 -7.280 1.00 47.34 93 SER A N 1
ATOM 717 C CA . SER A 1 93 ? -24.381 17.461 -7.156 1.00 47.34 93 SER A CA 1
ATOM 718 C C . SER A 1 93 ? -25.052 17.943 -8.450 1.00 47.34 93 SER A C 1
ATOM 720 O O . SER A 1 93 ? -25.795 18.921 -8.405 1.00 47.34 93 SER A O 1
ATOM 722 N N . ARG A 1 94 ? -24.894 17.258 -9.597 1.00 46.91 94 ARG A N 1
ATOM 723 C CA . ARG A 1 94 ? -25.594 17.633 -10.851 1.00 46.91 94 ARG A CA 1
ATOM 724 C C . ARG A 1 94 ? -26.901 16.894 -11.144 1.00 46.91 94 ARG A C 1
ATOM 726 O O . ARG A 1 94 ? -27.546 17.200 -12.141 1.00 46.91 94 ARG A O 1
ATOM 733 N N . VAL A 1 95 ? -27.361 16.010 -10.255 1.00 45.28 95 VAL A N 1
ATOM 734 C CA . VAL A 1 95 ? -28.650 15.300 -10.405 1.00 45.28 95 VAL A CA 1
ATOM 735 C C . VAL A 1 95 ? -29.682 15.772 -9.372 1.00 45.28 95 VAL A C 1
ATOM 737 O O . VAL A 1 95 ? -30.452 14.977 -8.860 1.00 45.28 95 VAL A O 1
ATOM 740 N N . GLN A 1 96 ? -29.738 17.067 -9.042 1.00 44.72 96 GLN A N 1
ATOM 741 C CA . GLN A 1 96 ? -30.902 17.663 -8.359 1.00 44.72 96 GLN A CA 1
ATOM 742 C C . GLN A 1 96 ? -31.150 19.112 -8.805 1.00 44.72 96 GLN A C 1
ATOM 744 O O . GLN A 1 96 ? -31.121 20.043 -8.008 1.00 44.72 96 GLN A O 1
ATOM 749 N N . LYS A 1 97 ? -31.444 19.322 -10.092 1.00 44.88 97 LYS A N 1
ATOM 750 C CA . LYS A 1 97 ? -32.238 20.485 -10.517 1.00 44.88 97 LYS A CA 1
ATOM 751 C C . LYS A 1 97 ? -33.071 20.170 -11.757 1.00 44.88 97 LYS A C 1
ATOM 753 O O . LYS A 1 97 ? -32.863 20.781 -12.785 1.00 44.88 97 LYS A O 1
ATOM 758 N N . GLU A 1 98 ? -34.002 19.221 -11.636 1.00 41.56 98 GLU A N 1
ATOM 759 C CA . GLU A 1 98 ? -35.341 19.345 -12.242 1.00 41.56 98 GLU A CA 1
ATOM 760 C C . GLU A 1 98 ? -36.290 18.279 -11.670 1.00 41.56 98 GLU A C 1
ATOM 762 O O . GLU A 1 98 ? -36.629 17.270 -12.281 1.00 41.56 98 GLU A O 1
ATOM 767 N N . ARG A 1 99 ? -36.704 18.481 -10.419 1.00 49.94 99 ARG A N 1
ATOM 768 C CA . ARG A 1 99 ? -37.920 17.869 -9.873 1.00 49.94 99 ARG A CA 1
ATOM 769 C C . ARG A 1 99 ? -38.768 18.968 -9.248 1.00 49.94 99 ARG A C 1
ATOM 771 O O . ARG A 1 99 ? -38.678 19.179 -8.052 1.00 49.94 99 ARG A O 1
ATOM 778 N N . GLN A 1 100 ? -39.537 19.678 -10.075 1.00 45.81 100 GLN A N 1
ATOM 779 C CA . GLN A 1 100 ? -40.783 20.403 -9.750 1.00 4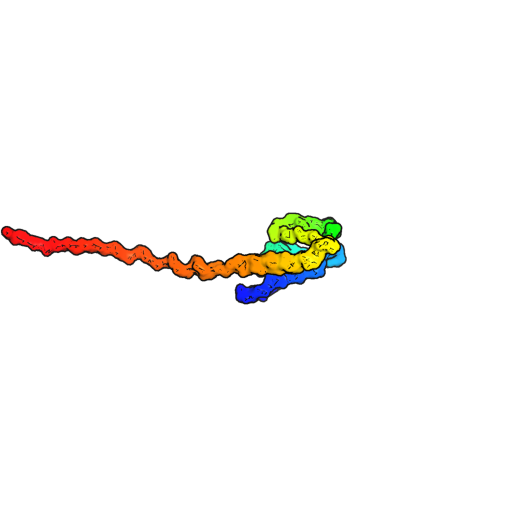5.81 100 GLN A CA 1
ATOM 780 C C . GLN A 1 100 ? -41.247 21.046 -11.081 1.00 45.81 100 GLN A C 1
ATOM 782 O O . GLN A 1 100 ? -40.451 21.748 -11.680 1.00 45.81 100 GLN A O 1
ATOM 787 N N . CYS A 1 101 ? -42.445 20.886 -11.655 1.00 32.44 101 CYS A N 1
ATOM 788 C CA . CYS A 1 101 ? -43.778 20.587 -11.129 1.00 32.44 101 CYS A CA 1
ATOM 789 C C . CYS A 1 101 ? -44.713 20.201 -12.314 1.00 32.44 101 CYS A C 1
ATOM 791 O O . CYS A 1 101 ? -44.694 20.929 -13.304 1.00 32.44 101 CYS A O 1
ATOM 793 N N . PRO A 1 102 ? -45.582 19.168 -12.256 1.00 49.97 102 PRO A N 1
ATOM 794 C CA . PRO A 1 102 ? -46.702 19.046 -13.184 1.00 49.97 102 PRO A CA 1
ATOM 795 C C . PRO A 1 102 ? -47.971 19.510 -12.468 1.00 49.97 102 PRO A C 1
ATOM 797 O O . PRO A 1 102 ? -48.559 18.746 -11.710 1.00 49.97 102 PRO A O 1
ATOM 800 N N . ARG A 1 103 ? -48.403 20.758 -12.662 1.00 43.22 103 ARG A N 1
ATOM 801 C CA . ARG A 1 103 ? -49.772 21.171 -12.311 1.00 43.22 103 ARG A CA 1
ATOM 802 C C . ARG A 1 103 ? -50.226 22.314 -13.207 1.00 43.22 103 ARG A C 1
ATOM 804 O O . ARG A 1 103 ? -49.688 23.410 -13.117 1.00 43.22 103 ARG A O 1
ATOM 811 N N . GLY A 1 104 ? -51.242 22.038 -14.023 1.00 40.72 104 GLY A N 1
ATOM 812 C CA . GLY A 1 104 ? -51.984 23.077 -14.726 1.00 40.72 104 GLY A CA 1
ATOM 813 C C . GLY A 1 104 ? -52.763 22.623 -15.958 1.00 40.72 104 GLY A C 1
ATOM 814 O O . GLY A 1 104 ? -52.693 23.304 -16.970 1.00 40.72 104 GLY A O 1
ATOM 815 N N . THR A 1 105 ? -53.510 21.517 -15.913 1.00 47.03 105 THR A N 1
ATOM 816 C CA . THR A 1 105 ? -54.675 21.379 -16.804 1.00 47.03 105 THR A CA 1
ATOM 817 C C . THR A 1 105 ? -55.829 22.134 -16.155 1.00 47.03 105 THR A C 1
ATOM 819 O O . THR A 1 105 ? -56.369 21.693 -15.143 1.00 47.03 105 THR A O 1
ATOM 822 N N . VAL A 1 106 ? -56.185 23.287 -16.715 1.00 47.62 106 VAL A N 1
ATOM 823 C CA . VAL A 1 106 ? -57.482 23.935 -16.485 1.00 47.62 106 VAL A CA 1
ATOM 824 C C . VAL A 1 106 ? -58.388 23.594 -17.675 1.00 47.62 106 VAL A C 1
ATOM 826 O O . VAL A 1 106 ? -57.948 23.762 -18.815 1.00 47.62 106 VAL A O 1
ATOM 829 N N . PRO A 1 107 ? -59.607 23.062 -17.468 1.00 42.56 107 PRO A N 1
ATOM 830 C CA . PRO A 1 107 ? -60.544 22.828 -18.559 1.00 42.56 107 PRO A CA 1
ATOM 831 C C . PRO A 1 107 ? -61.109 24.154 -19.071 1.00 42.56 107 PRO A C 1
ATOM 833 O O . PRO A 1 107 ? -61.362 25.077 -18.298 1.00 42.56 107 PRO A O 1
ATOM 836 N N . VAL A 1 108 ? -61.310 24.205 -20.385 1.00 48.22 108 VAL A N 1
ATOM 837 C CA . VAL A 1 108 ? -61.921 25.312 -21.121 1.00 48.22 108 VAL A CA 1
ATOM 838 C C . VAL A 1 108 ? -63.376 25.503 -20.680 1.00 48.22 108 VAL A C 1
ATOM 840 O O . VAL A 1 108 ? -64.122 24.548 -20.479 1.00 48.22 108 VAL A O 1
ATOM 843 N N . GLU A 1 109 ? -63.720 26.771 -20.520 1.0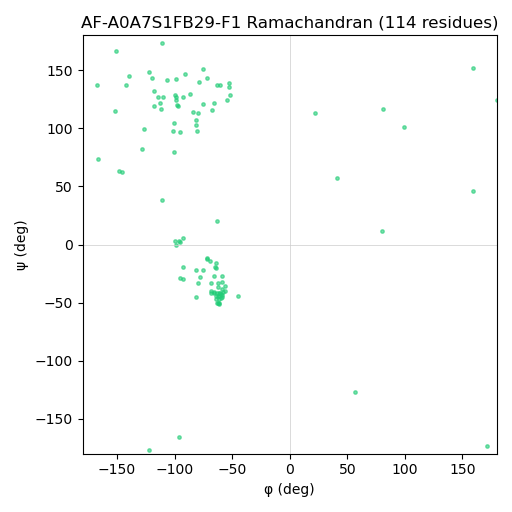0 41.62 109 GLU A N 1
ATOM 844 C CA . GLU A 1 109 ? -64.973 27.367 -20.072 1.00 41.62 109 GLU A CA 1
ATOM 845 C C . GLU A 1 109 ? -66.200 26.915 -20.892 1.00 41.62 109 GLU A C 1
ATOM 847 O O . GLU A 1 109 ? -66.252 27.068 -22.112 1.00 41.62 109 GLU A O 1
ATOM 852 N N . THR A 1 110 ? -67.208 26.370 -20.205 1.00 43.12 110 THR A N 1
ATOM 853 C CA . THR A 1 110 ? -68.549 26.107 -20.747 1.00 43.12 110 THR A CA 1
ATOM 854 C C . THR A 1 110 ? -69.349 27.408 -20.743 1.00 43.12 110 THR A C 1
ATOM 856 O O . THR A 1 110 ? -69.707 27.913 -19.679 1.00 43.12 110 THR A O 1
ATOM 859 N N . ALA A 1 111 ? -69.670 27.931 -21.925 1.00 46.72 111 ALA A N 1
ATOM 860 C CA . ALA A 1 111 ? -70.604 29.039 -22.083 1.00 46.72 111 ALA A CA 1
ATOM 861 C C . ALA A 1 111 ? -72.040 28.611 -21.703 1.00 46.72 111 ALA A C 1
ATOM 863 O O . ALA A 1 111 ? -72.644 27.754 -22.347 1.00 46.72 111 ALA A O 1
ATOM 864 N N . LEU A 1 112 ? -72.585 29.226 -20.652 1.00 45.50 112 LEU A N 1
ATOM 865 C CA . LEU A 1 112 ? -74.025 29.407 -20.417 1.00 45.50 112 LEU A CA 1
ATOM 866 C C . LEU A 1 112 ? -74.474 30.583 -21.316 1.00 45.50 112 LEU A C 1
ATOM 868 O O . LEU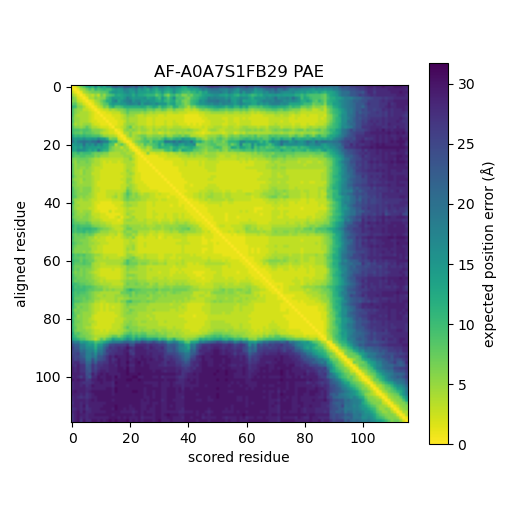 A 1 112 ? -73.745 31.562 -21.398 1.00 45.50 112 LEU A O 1
ATOM 872 N N . GLY A 1 113 ? -75.608 30.644 -22.009 1.00 36.00 113 GLY A N 1
ATOM 873 C CA . GLY A 1 113 ? -76.808 29.827 -22.107 1.00 36.00 113 GLY A CA 1
ATOM 874 C C . GLY A 1 113 ? -77.851 30.588 -22.959 1.00 36.00 113 GLY A C 1
ATOM 875 O O . GLY A 1 113 ? -77.579 31.685 -23.445 1.00 36.00 113 GLY A O 1
ATOM 876 N N . ASN A 1 114 ? -79.057 30.014 -23.027 1.00 42.66 114 ASN A N 1
ATOM 877 C CA . ASN A 1 114 ? -80.366 30.677 -23.190 1.00 42.66 114 ASN A CA 1
ATOM 878 C C . ASN A 1 114 ? -80.996 30.731 -24.602 1.00 42.66 114 ASN A C 1
ATOM 880 O O . ASN A 1 114 ? -80.697 31.583 -25.429 1.00 42.66 114 ASN A O 1
ATOM 884 N N . THR A 1 115 ? -81.956 29.818 -24.800 1.00 44.16 115 THR A N 1
ATOM 885 C CA . THR A 1 115 ? -83.369 30.065 -25.173 1.00 44.16 115 THR A CA 1
ATOM 886 C C . THR A 1 115 ? -83.741 31.390 -25.859 1.00 44.16 115 THR A C 1
ATOM 888 O O . THR A 1 115 ? -83.843 32.422 -25.191 1.00 44.16 115 THR A O 1
ATOM 891 N N . SER A 1 116 ? -84.159 31.327 -27.125 1.00 45.09 116 SER A N 1
ATOM 892 C CA . SER A 1 116 ? -85.562 31.421 -27.601 1.00 45.09 116 SER A CA 1
ATOM 893 C C . SER A 1 116 ? -85.615 31.191 -29.110 1.00 45.09 116 SER A C 1
ATOM 895 O O . SER A 1 116 ? -84.625 31.551 -29.782 1.00 45.09 116 SER A O 1
#

InterPro domains:
  IPR004948 Nucleoside-triphosphatase, THEP1 type [PF03266] (10-80)
  IPR004948 Nucleoside-triphosphatase, THEP1 type [PTHR43146] (8-87)
  IPR027417 P-loop containing nucleoside triphosphate hydrolase [G3DSA:3.40.50.300] (3-88)

Solvent-accessible surface area (backbone atoms only — not comparable to full-atom values): 8085 Å² total; per-residue (Å²): 129,91,87,78,56,95,88,57,92,61,69,48,76,43,90,60,49,38,82,76,58,60,76,36,66,68,53,47,53,52,49,53,52,48,74,70,64,51,93,46,58,73,50,70,46,62,53,94,72,64,64,69,68,48,46,50,60,77,67,41,85,93,64,86,87,82,89,77,49,96,85,44,55,84,55,47,62,59,53,51,53,52,52,58,54,56,72,70,64,76,77,87,75,81,83,77,84,84,89,83,83,96,83,80,90,75,83,84,84,81,84,83,81,83,91,131

Sequence (116 aa):
IFSIKPDERVVCILDEIGKMELFSHAFVNKMRELLKSRPAPILCTIALHGGGFIAETKRLDGLELIEIDTTSRDAVPEDIVARLTASWSEPASRVQKERQCPRGTVPVETALGNTS

Organism: Noctiluca scintillans (NCBI:txid2966)

Secondary structure (DSSP, 8-state):
-----TT----EEEEEE-TTGGG-HHHHHHHHHHHHH-SS-EEEEE-SS-STHHHHHHT-TTPPP----TTTTTTHHHHHHHHHHHTT---TTSS-S--------PPPP-------

pLDDT: mean 76.8, std 19.53, range [32.44, 94.25]

Radius of gyration: 27.89 Å; Cα contacts (8 Å, |Δi|>4): 59; chains: 1; bounding box: 98×46×46 Å

Mean predicted aligned error: 12.93 Å

Foldseek 3Di:
DDDADPPDQDEAEEEEPEPVQVVDPVSLVVVVCCLVVCPHHYDYDYDPDDDDSRVVSVPDPPDDDDDDDPVCVVVVVVVVVVVRVVVCDDDPPPPPPDDDDDDDDDDDDDDDDDDD

Nearest PDB structures (foldseek):
  4aul-assembly1_C  TM=4.447E-01  e=3.641E+00  Mycothermus thermophilus
  7trw-assembly1_A-2  TM=4.016E-01  e=5.863E+00  Yersinia pestis CO92
  1q77-assembly1_A  TM=2.919E-01  e=7.191E+00  Aquifex aeolicus
  4ywh-assembly2_B  TM=3.717E-01  e=8.820E+00  Actinobacillus succinogenes 130Z